Protein AF-S4PLL5-F1 (afdb_monomer)

Solvent-accessible surface area (backbone atoms only — not comparable to full-atom values): 6589 Å² total; per-residue (Å²): 99,47,70,79,83,72,84,85,58,96,89,42,68,56,73,64,43,48,45,61,52,44,47,70,43,43,38,96,94,37,63,71,77,67,52,44,66,48,50,78,47,81,55,96,66,23,39,39,41,35,33,62,49,97,86,69,46,82,46,79,48,77,45,50,43,94,73,62,85,42,70,45,54,26,23,84,38,74,56,97,86,40,85,41,65,36,46,48,86,39,83,86,33,53,73,85,45,96,90,53,71,74,41,80,49,107

Structure (mmCIF, N/CA/C/O backbone):
data_AF-S4PLL5-F1
#
_entry.id   AF-S4PLL5-F1
#
loop_
_atom_site.group_PDB
_atom_site.id
_atom_site.type_symbol
_atom_site.label_atom_id
_atom_site.label_alt_id
_atom_site.label_comp_id
_atom_site.label_asym_id
_atom_site.label_entity_id
_atom_site.label_seq_id
_atom_site.pdbx_PDB_ins_code
_atom_site.Cartn_x
_atom_site.Cartn_y
_atom_site.Cartn_z
_atom_site.occupancy
_atom_site.B_iso_or_equiv
_atom_site.auth_seq_id
_atom_site.auth_comp_id
_atom_site.auth_asym_id
_atom_site.auth_atom_id
_atom_site.pdbx_PDB_model_num
ATOM 1 N N . LEU A 1 1 ? 4.338 -1.793 6.699 1.00 89.12 1 LEU A N 1
ATOM 2 C CA . LEU A 1 1 ? 5.095 -0.530 6.772 1.00 89.12 1 L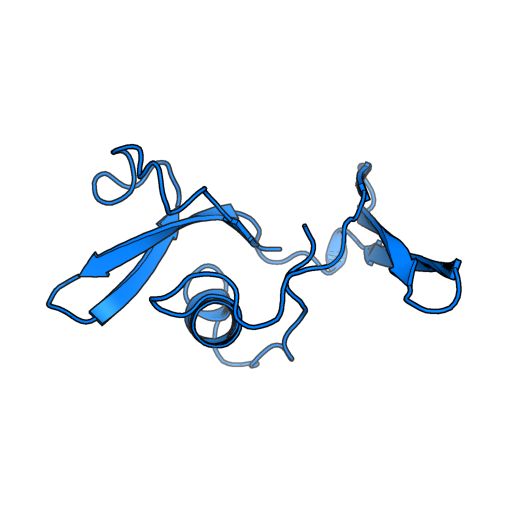EU A CA 1
ATOM 3 C C . LEU A 1 1 ? 4.359 0.552 5.990 1.00 89.12 1 LEU A C 1
ATOM 5 O O . LEU A 1 1 ? 4.305 0.484 4.766 1.00 89.12 1 LEU A O 1
ATOM 9 N N . TYR A 1 2 ? 3.759 1.507 6.686 1.00 92.50 2 TYR A N 1
ATOM 10 C CA . TYR A 1 2 ? 3.153 2.689 6.093 1.00 92.50 2 TYR A CA 1
ATOM 11 C C . TYR A 1 2 ? 4.237 3.720 5.767 1.00 92.50 2 TYR A C 1
ATOM 13 O O . TYR A 1 2 ? 4.938 4.187 6.661 1.00 92.50 2 TYR A O 1
ATOM 21 N N . LEU A 1 3 ? 4.400 4.043 4.483 1.00 92.50 3 LEU A N 1
ATOM 22 C CA . LEU A 1 3 ? 5.433 4.981 4.026 1.00 92.50 3 LEU A CA 1
ATOM 23 C C . LEU A 1 3 ? 4.996 6.443 4.132 1.00 92.50 3 LEU A C 1
ATOM 25 O O . LEU A 1 3 ? 5.841 7.321 4.267 1.00 92.50 3 LEU A O 1
ATOM 29 N N . GLY A 1 4 ? 3.691 6.697 4.066 1.00 91.31 4 GLY A N 1
ATOM 30 C CA . GLY A 1 4 ? 3.128 8.037 4.059 1.00 91.31 4 GLY A CA 1
ATOM 31 C C . GLY A 1 4 ? 1.945 8.157 3.108 1.00 91.31 4 GLY A C 1
ATOM 32 O O . GLY A 1 4 ? 1.518 7.192 2.475 1.00 91.31 4 GLY A O 1
ATOM 33 N N . SER A 1 5 ? 1.442 9.378 3.017 1.00 89.81 5 SER A N 1
ATOM 34 C CA . SER A 1 5 ? 0.327 9.788 2.170 1.00 89.81 5 SER A CA 1
ATOM 35 C C . SER A 1 5 ? 0.700 11.097 1.488 1.00 89.81 5 SER A C 1
ATOM 37 O O . SER A 1 5 ? 1.390 11.923 2.086 1.00 89.81 5 SER A O 1
ATOM 39 N N . ALA A 1 6 ? 0.233 11.296 0.260 1.00 87.38 6 ALA A N 1
ATOM 40 C CA . ALA A 1 6 ? 0.439 12.528 -0.493 1.00 87.38 6 ALA A CA 1
ATOM 41 C C . ALA A 1 6 ? -0.901 13.185 -0.827 1.00 87.38 6 ALA A C 1
ATOM 43 O O . ALA A 1 6 ? -1.943 12.529 -0.848 1.00 87.38 6 ALA A O 1
ATOM 44 N N . VAL A 1 7 ? -0.864 14.489 -1.098 1.00 81.50 7 VAL A N 1
ATOM 45 C CA . VAL A 1 7 ? -2.045 15.229 -1.547 1.00 81.50 7 VAL A CA 1
ATOM 46 C C . VAL A 1 7 ? -2.366 14.816 -2.990 1.00 81.50 7 VAL A C 1
ATOM 48 O O . VAL A 1 7 ? -1.480 14.908 -3.844 1.00 81.50 7 VAL A O 1
ATOM 51 N N . PRO A 1 8 ? -3.602 14.378 -3.294 1.00 70.25 8 PRO A N 1
ATOM 52 C CA . PRO A 1 8 ? -3.992 14.031 -4.656 1.00 70.25 8 PRO A CA 1
ATOM 53 C C . PRO A 1 8 ? -3.848 15.236 -5.592 1.00 70.25 8 PRO A C 1
ATOM 55 O O . PRO A 1 8 ? -4.393 16.308 -5.323 1.00 70.25 8 PRO A O 1
ATOM 58 N N . GLN A 1 9 ? -3.141 15.069 -6.711 1.00 71.50 9 GLN A N 1
ATOM 59 C CA . GLN A 1 9 ? -3.124 16.073 -7.776 1.00 71.50 9 GLN A CA 1
ATOM 60 C C . GLN A 1 9 ? -4.308 15.827 -8.716 1.00 71.50 9 GLN A C 1
ATOM 62 O O . GLN A 1 9 ? -4.389 14.770 -9.333 1.00 71.50 9 GLN A O 1
ATOM 67 N N . GLN A 1 10 ? -5.200 16.815 -8.858 1.00 63.09 10 GLN A N 1
ATOM 68 C CA . GLN A 1 10 ? -6.452 16.709 -9.634 1.00 63.09 10 GLN A CA 1
ATOM 69 C C . GLN A 1 10 ? -6.279 16.317 -11.113 1.00 63.09 10 GLN A C 1
ATOM 71 O O . GLN A 1 10 ? -7.256 15.960 -11.757 1.00 63.09 10 GLN A O 1
ATOM 76 N N . SER A 1 11 ? -5.073 16.414 -11.677 1.00 63.16 11 SER A N 1
ATOM 77 C CA . SER A 1 11 ? -4.816 16.181 -13.103 1.00 63.16 11 SER A CA 1
ATOM 78 C C . SER A 1 11 ? -4.266 14.792 -13.444 1.00 63.16 11 SER A C 1
ATOM 80 O O . SER A 1 11 ? -4.026 14.523 -14.621 1.00 63.16 11 SER A O 1
ATOM 82 N N . LYS A 1 12 ? -4.014 13.923 -12.455 1.00 70.06 12 LYS A N 1
ATOM 83 C CA . LYS A 1 12 ? -3.367 12.620 -12.672 1.00 70.06 12 LYS A CA 1
ATOM 84 C C . LYS A 1 12 ? -4.152 11.496 -11.999 1.00 70.06 12 LYS A C 1
ATOM 86 O O . LYS A 1 12 ? -4.105 11.356 -10.780 1.00 70.06 12 LYS A O 1
ATOM 91 N N . ASP A 1 13 ? -4.761 10.637 -12.811 1.00 75.94 13 ASP A N 1
ATOM 92 C CA . ASP A 1 13 ? -5.508 9.473 -12.333 1.00 75.94 13 ASP A CA 1
ATOM 93 C C . ASP A 1 13 ? -4.679 8.179 -12.368 1.00 75.94 13 ASP A C 1
ATOM 95 O O . ASP A 1 13 ? -3.716 8.015 -13.131 1.00 75.94 13 ASP A O 1
ATOM 99 N N . GLY A 1 14 ? -5.067 7.228 -11.517 1.00 86.06 14 GLY A N 1
ATOM 100 C CA . GLY A 1 14 ? -4.549 5.864 -11.515 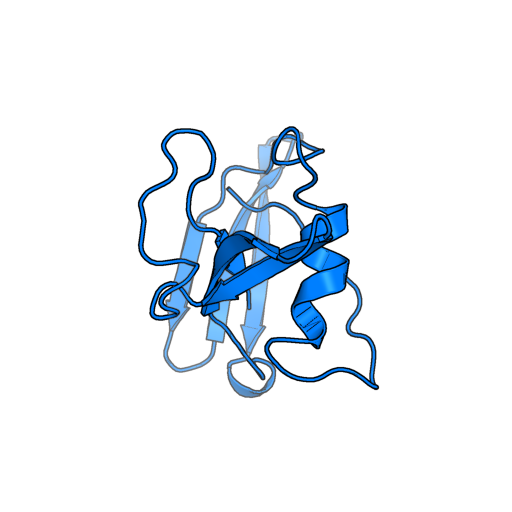1.00 86.06 14 GLY A CA 1
ATOM 101 C C . GLY A 1 14 ? -3.030 5.757 -11.346 1.00 86.06 14 GLY A C 1
ATOM 102 O O . GLY A 1 14 ? -2.427 6.354 -10.452 1.00 86.06 14 GLY A O 1
ATOM 103 N N . LEU A 1 15 ? -2.389 4.987 -12.233 1.00 89.50 15 LEU A N 1
ATOM 104 C CA . LEU A 1 15 ? -0.950 4.714 -12.176 1.00 89.50 15 LEU A CA 1
ATOM 105 C C . LEU A 1 15 ? -0.087 5.979 -12.301 1.00 89.50 15 LEU A C 1
ATOM 107 O O . LEU A 1 15 ? 1.007 6.019 -11.734 1.00 89.50 15 LEU A O 1
ATOM 111 N N . GLN A 1 16 ? -0.546 6.996 -13.040 1.00 89.62 16 GLN A N 1
ATOM 112 C CA . GLN A 1 16 ? 0.186 8.257 -13.184 1.00 89.62 16 GLN A CA 1
ATOM 113 C C . GLN A 1 16 ? 0.143 9.076 -11.893 1.00 89.62 16 GLN A C 1
ATOM 115 O O . GLN A 1 16 ? 1.171 9.636 -11.505 1.00 89.62 16 GLN A O 1
ATOM 120 N N . GLY A 1 17 ? -1.007 9.082 -11.211 1.00 88.94 17 GLY A N 1
ATOM 121 C CA . GLY A 1 17 ? -1.207 9.791 -9.946 1.00 88.94 17 GLY A CA 1
ATOM 122 C C . GLY A 1 17 ? -0.263 9.325 -8.839 1.00 88.94 17 GLY A C 1
ATOM 123 O O . GLY A 1 17 ? 0.219 10.141 -8.059 1.00 88.94 17 GLY A O 1
ATOM 124 N N . ILE A 1 18 ? 0.098 8.037 -8.821 1.00 91.06 18 ILE A N 1
ATOM 125 C CA . ILE A 1 18 ? 0.983 7.481 -7.786 1.00 91.06 18 ILE A CA 1
ATOM 126 C C . ILE A 1 18 ? 2.485 7.647 -8.075 1.00 91.06 18 ILE A C 1
ATOM 128 O O . ILE A 1 18 ? 3.296 7.434 -7.176 1.00 91.06 18 ILE A O 1
ATOM 132 N N . GLN A 1 19 ? 2.898 8.017 -9.298 1.00 92.56 19 GLN A N 1
ATOM 133 C CA . GLN A 1 19 ? 4.328 8.034 -9.664 1.00 92.56 19 GLN A CA 1
ATOM 134 C C . GLN A 1 19 ? 5.145 9.036 -8.847 1.00 92.56 19 GLN A C 1
ATOM 136 O O . GLN A 1 19 ? 6.259 8.729 -8.426 1.00 92.56 19 GLN A O 1
ATOM 141 N N . GLU A 1 20 ? 4.629 10.253 -8.708 1.00 90.81 20 GLU A N 1
ATOM 142 C CA . GLU A 1 20 ? 5.311 11.354 -8.031 1.00 90.81 20 GLU A CA 1
ATOM 143 C C . GLU A 1 20 ? 5.333 11.148 -6.508 1.00 90.81 20 GLU A C 1
ATOM 145 O O . GLU A 1 20 ? 6.443 11.066 -5.977 1.00 90.81 20 GLU A O 1
ATOM 150 N N . PRO A 1 21 ? 4.195 10.867 -5.836 1.00 90.56 21 PRO A N 1
ATOM 151 C CA . PRO A 1 21 ? 4.182 10.486 -4.423 1.00 90.56 21 PRO A CA 1
ATOM 152 C C . PRO A 1 21 ? 5.153 9.354 -4.078 1.00 90.56 21 PRO A C 1
ATOM 154 O O . PRO A 1 21 ? 5.939 9.452 -3.138 1.00 90.56 21 PRO A O 1
ATOM 157 N N . LEU A 1 22 ? 5.156 8.271 -4.862 1.00 91.44 22 LEU A N 1
ATOM 158 C CA . LEU A 1 22 ? 6.037 7.137 -4.586 1.00 91.44 22 LEU A CA 1
ATOM 159 C C . LEU A 1 22 ? 7.512 7.456 -4.835 1.00 91.44 22 LEU A C 1
ATOM 161 O O . LEU A 1 22 ? 8.374 6.856 -4.199 1.00 91.44 22 LEU A O 1
ATOM 165 N N . ARG A 1 23 ? 7.834 8.390 -5.735 1.00 90.38 23 ARG A N 1
ATOM 166 C CA . ARG A 1 23 ? 9.224 8.811 -5.959 1.00 90.38 23 ARG A CA 1
ATOM 167 C C . ARG A 1 23 ? 9.776 9.576 -4.760 1.00 90.38 23 ARG A C 1
ATOM 169 O O . ARG A 1 23 ? 10.949 9.399 -4.438 1.00 90.38 23 ARG A O 1
ATOM 176 N N . GLU A 1 24 ? 8.941 10.385 -4.118 1.00 89.19 24 GLU A N 1
ATOM 177 C CA . GLU A 1 24 ? 9.290 11.142 -2.913 1.00 89.19 24 GLU A CA 1
ATOM 178 C C . GLU A 1 24 ? 9.401 10.233 -1.681 1.00 89.19 24 GLU A C 1
ATOM 180 O O . GLU A 1 24 ? 10.370 10.323 -0.924 1.00 89.19 24 GLU A O 1
ATOM 185 N N . LEU A 1 25 ? 8.447 9.310 -1.515 1.00 89.19 25 LEU A N 1
ATOM 186 C CA . LEU A 1 25 ? 8.387 8.385 -0.376 1.00 89.19 25 LEU A CA 1
ATOM 187 C C . LEU A 1 25 ? 9.360 7.197 -0.493 1.00 89.19 25 LEU A C 1
ATOM 189 O O . LEU A 1 25 ? 9.731 6.589 0.514 1.00 89.19 25 LEU A O 1
ATOM 193 N N . TYR A 1 26 ? 9.755 6.827 -1.715 1.00 88.94 26 TYR A N 1
ATOM 194 C CA . TYR A 1 26 ? 10.597 5.660 -1.993 1.00 88.94 26 TYR A CA 1
ATOM 195 C C . TYR A 1 26 ? 11.682 5.946 -3.056 1.00 88.94 26 TYR A C 1
ATOM 197 O O . TYR A 1 26 ? 11.636 5.424 -4.183 1.00 88.94 26 TYR A O 1
ATOM 205 N N . PRO A 1 27 ? 12.688 6.778 -2.725 1.00 82.94 27 PRO A N 1
ATOM 206 C CA . PRO A 1 27 ? 13.814 7.071 -3.611 1.00 82.94 27 PRO A CA 1
ATOM 207 C C . PRO A 1 27 ? 14.771 5.877 -3.791 1.00 82.94 27 PRO A C 1
ATOM 209 O O . PRO A 1 27 ? 14.539 4.759 -3.336 1.00 82.94 27 PRO A O 1
ATOM 212 N N . GLU A 1 28 ? 15.883 6.081 -4.508 1.00 78.62 28 GLU A N 1
ATOM 213 C CA . GLU A 1 28 ? 16.800 4.995 -4.906 1.00 78.62 28 GLU A CA 1
ATOM 214 C C . GLU A 1 28 ? 17.343 4.129 -3.779 1.00 78.62 28 GLU A C 1
ATOM 216 O O . GLU A 1 28 ? 17.547 2.923 -3.978 1.00 78.62 28 GLU A O 1
ATOM 221 N N . LYS A 1 29 ? 17.579 4.758 -2.627 1.00 74.94 29 LYS A N 1
ATOM 222 C CA . LYS A 1 29 ? 18.111 4.115 -1.428 1.00 74.94 29 LYS A CA 1
ATOM 223 C C . LYS A 1 29 ? 17.046 3.316 -0.661 1.00 74.94 29 LYS A C 1
ATOM 225 O O . LYS A 1 29 ? 17.393 2.659 0.312 1.00 74.94 29 LYS A O 1
ATOM 230 N N . GLY A 1 30 ? 15.793 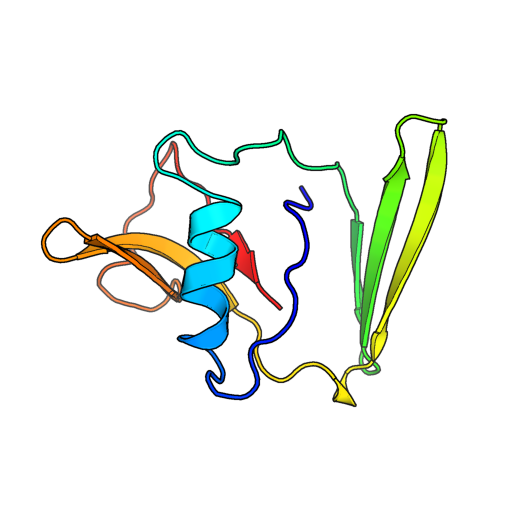3.319 -1.121 1.00 74.25 30 GLY A N 1
ATOM 231 C CA . GLY A 1 30 ? 14.641 2.750 -0.425 1.00 74.25 30 GLY A CA 1
ATOM 232 C C . GLY A 1 30 ? 13.796 3.839 0.233 1.00 74.25 30 GLY A C 1
ATOM 233 O O . GLY A 1 30 ? 13.927 5.012 -0.105 1.00 74.25 30 GLY A O 1
ATOM 234 N N . ALA A 1 31 ? 12.924 3.443 1.161 1.00 73.50 31 ALA A N 1
ATOM 235 C CA . ALA A 1 31 ? 12.045 4.365 1.876 1.00 73.50 31 ALA A CA 1
ATOM 236 C C . ALA A 1 31 ? 12.849 5.436 2.629 1.00 73.50 31 ALA A C 1
ATOM 238 O O . ALA A 1 31 ? 13.790 5.110 3.352 1.00 73.50 31 ALA A O 1
ATOM 239 N N . THR A 1 32 ? 12.468 6.701 2.468 1.00 63.81 32 THR A N 1
ATOM 240 C CA . THR A 1 32 ? 13.208 7.863 2.987 1.00 63.81 32 THR A CA 1
ATOM 241 C C . THR A 1 32 ? 13.106 8.030 4.498 1.00 63.81 32 THR A C 1
ATOM 243 O O . THR A 1 32 ? 14.045 8.529 5.110 1.00 63.81 32 THR A O 1
ATOM 246 N N . THR A 1 33 ? 11.989 7.624 5.100 1.00 62.84 33 THR A N 1
ATOM 247 C CA . THR A 1 33 ? 11.642 7.974 6.486 1.00 62.84 33 THR A CA 1
ATOM 248 C C . THR A 1 33 ? 11.712 6.826 7.483 1.00 62.84 33 THR A C 1
ATOM 250 O O . THR A 1 33 ? 11.594 7.087 8.669 1.00 62.84 33 THR A O 1
ATOM 253 N N . GLY A 1 34 ? 11.943 5.579 7.053 1.00 74.25 34 GLY A N 1
ATOM 254 C CA . GLY A 1 34 ? 11.655 4.427 7.914 1.00 74.25 34 GLY A CA 1
ATOM 255 C C . GLY A 1 34 ? 10.157 4.426 8.216 1.00 74.25 34 GLY A C 1
ATOM 256 O O . GLY A 1 34 ? 9.675 5.168 9.060 1.00 74.25 34 GLY A O 1
ATOM 257 N N . GLY A 1 35 ? 9.373 3.695 7.428 1.00 85.56 35 GLY A N 1
ATOM 258 C CA . GLY A 1 35 ? 7.922 3.794 7.564 1.00 85.56 35 GLY A CA 1
ATOM 259 C C . GLY A 1 35 ? 7.419 3.299 8.927 1.00 85.56 35 GLY A C 1
ATOM 260 O O . GLY A 1 35 ? 8.161 2.745 9.733 1.00 85.56 35 GLY A O 1
ATOM 261 N N . ILE A 1 36 ? 6.131 3.487 9.173 1.00 91.31 36 ILE A N 1
ATOM 262 C CA . ILE A 1 36 ? 5.510 3.122 10.446 1.00 91.31 36 ILE A CA 1
ATOM 263 C C . ILE A 1 36 ? 5.009 1.682 10.351 1.00 91.31 36 ILE A C 1
ATOM 265 O O . ILE A 1 36 ? 4.403 1.294 9.346 1.00 91.31 36 ILE A O 1
ATOM 269 N N . ASP A 1 37 ? 5.243 0.862 11.371 1.00 92.50 37 ASP A N 1
ATOM 270 C CA . ASP A 1 37 ? 4.599 -0.447 11.436 1.00 92.50 37 ASP A CA 1
ATOM 271 C C . ASP A 1 37 ? 3.092 -0.260 11.594 1.00 92.50 37 ASP A C 1
ATOM 273 O O . ASP A 1 37 ? 2.603 0.483 12.444 1.00 92.50 37 ASP A O 1
ATOM 277 N N . SER A 1 38 ? 2.342 -0.846 10.666 1.00 94.62 38 SER A N 1
ATOM 278 C CA . SER A 1 38 ? 0.917 -0.568 10.515 1.00 94.62 38 SER A CA 1
ATOM 279 C C . SER A 1 38 ? 0.172 -1.803 10.052 1.00 94.62 38 SER A C 1
ATOM 281 O O . SER A 1 38 ? 0.690 -2.585 9.247 1.00 94.62 38 SER A O 1
ATOM 283 N N . TRP A 1 39 ? -1.060 -1.923 10.526 1.00 96.06 39 TRP A N 1
ATOM 284 C CA . TRP A 1 39 ? -2.039 -2.902 10.092 1.00 96.06 39 TRP A CA 1
ATOM 285 C C . TRP A 1 39 ? -2.948 -2.274 9.046 1.00 96.06 39 TRP A C 1
ATOM 287 O O . TRP A 1 39 ? -3.384 -1.132 9.189 1.00 96.06 39 TRP A O 1
ATOM 297 N N . LEU A 1 40 ? -3.218 -3.031 7.987 1.00 96.06 40 LEU A N 1
ATOM 298 C CA . LEU A 1 40 ? -4.141 -2.643 6.933 1.00 96.06 40 LEU A CA 1
ATOM 299 C C . LEU A 1 40 ? -5.259 -3.681 6.868 1.00 96.06 40 LEU A C 1
ATOM 301 O O . LEU A 1 40 ? -5.015 -4.829 6.496 1.00 96.06 40 LEU A O 1
ATOM 305 N N . SER A 1 41 ? -6.470 -3.274 7.228 1.00 96.81 41 SER A N 1
ATOM 306 C CA . SER A 1 41 ? -7.671 -4.105 7.157 1.00 96.81 41 SER A CA 1
ATOM 307 C C . SER A 1 41 ? -8.517 -3.678 5.963 1.00 96.81 41 SER A C 1
ATOM 309 O O . SER A 1 41 ? -8.750 -2.489 5.754 1.00 96.81 41 SER A O 1
ATOM 311 N N . VAL A 1 42 ? -8.982 -4.646 5.174 1.00 96.25 42 VAL A N 1
ATOM 312 C CA . VAL A 1 42 ? -9.793 -4.399 3.975 1.00 96.25 42 VAL A CA 1
ATOM 313 C C . VAL A 1 42 ? -11.201 -4.922 4.208 1.00 96.25 42 VAL A C 1
ATOM 315 O O . VAL A 1 42 ? -11.389 -6.092 4.543 1.00 96.25 42 VAL A O 1
ATOM 318 N N . TRP A 1 43 ? -12.186 -4.056 4.002 1.00 95.25 43 TRP A N 1
ATOM 319 C CA . TRP A 1 43 ? -13.607 -4.357 4.116 1.00 95.25 43 TRP A CA 1
ATOM 320 C C . TRP A 1 43 ? -14.331 -3.988 2.822 1.00 95.25 43 TRP A C 1
ATOM 322 O O . TRP A 1 43 ? -13.810 -3.264 1.975 1.00 95.25 43 TRP A O 1
ATOM 332 N N . SER A 1 44 ? -15.570 -4.454 2.671 1.00 96.00 44 SER A N 1
ATOM 333 C CA . SER A 1 44 ? -16.398 -4.117 1.505 1.00 96.00 44 SER A CA 1
ATOM 334 C C . SER A 1 44 ? -16.708 -2.621 1.398 1.00 96.00 44 SER A C 1
ATOM 336 O O . SER A 1 44 ? -16.952 -2.123 0.304 1.00 96.00 44 SER A O 1
ATOM 338 N N . ASN A 1 45 ? -16.691 -1.898 2.520 1.00 96.94 45 ASN A N 1
ATOM 339 C CA . ASN A 1 45 ? -16.978 -0.468 2.590 1.00 96.94 45 ASN A CA 1
ATOM 340 C C . ASN A 1 45 ? -15.725 0.421 2.645 1.00 96.94 45 ASN A C 1
ATOM 342 O O . ASN A 1 45 ? -15.878 1.643 2.653 1.00 96.94 45 ASN A O 1
ATOM 346 N N . GLY A 1 46 ? -14.510 -0.138 2.676 1.00 97.06 46 GLY A N 1
ATOM 347 C CA . GLY A 1 46 ? -13.289 0.665 2.693 1.00 97.06 46 GLY A CA 1
ATOM 348 C C . GLY A 1 46 ? -12.055 -0.039 3.241 1.00 97.06 46 GLY A C 1
ATOM 349 O O . GLY A 1 46 ? -12.017 -1.256 3.412 1.00 97.06 46 GLY A O 1
ATOM 350 N N . ILE A 1 47 ? -11.033 0.767 3.513 1.00 97.06 47 ILE A N 1
ATOM 351 C CA . ILE A 1 47 ? -9.739 0.332 4.032 1.00 97.06 47 ILE A CA 1
ATOM 352 C C . ILE A 1 47 ? -9.482 1.038 5.362 1.00 97.06 47 ILE A C 1
ATOM 354 O O . ILE A 1 47 ? -9.617 2.255 5.464 1.00 97.06 47 ILE A O 1
ATOM 358 N N . LEU A 1 48 ? -9.087 0.276 6.376 1.00 97.62 48 LEU A N 1
ATOM 359 C CA . LEU A 1 48 ? -8.687 0.779 7.682 1.00 97.62 48 LEU A CA 1
ATOM 360 C C . LEU A 1 48 ? -7.171 0.631 7.846 1.00 97.62 48 LEU A C 1
ATOM 362 O O . LEU A 1 48 ? -6.643 -0.478 7.781 1.00 97.62 48 LEU A O 1
ATOM 366 N N . LEU A 1 49 ? -6.485 1.751 8.067 1.00 97.00 49 LEU A N 1
ATOM 367 C CA . LEU A 1 49 ? -5.068 1.808 8.408 1.00 97.00 49 LEU A CA 1
ATOM 368 C C . LEU A 1 49 ? -4.916 2.127 9.895 1.00 97.00 49 LEU A C 1
ATOM 370 O O . LEU A 1 49 ? -5.355 3.182 10.357 1.00 97.00 49 LEU A O 1
ATOM 374 N N . GLU A 1 50 ? -4.237 1.244 10.616 1.00 97.62 50 GLU A N 1
ATOM 375 C CA . GLU A 1 50 ? -3.980 1.388 12.046 1.00 97.62 50 GLU A CA 1
ATOM 376 C C . GLU A 1 50 ? -2.489 1.311 12.339 1.00 97.62 50 GLU A C 1
ATOM 378 O O . GLU A 1 50 ? -1.775 0.478 11.784 1.00 97.62 50 GLU A O 1
ATOM 383 N N . ASN A 1 51 ? -2.011 2.167 13.235 1.00 96.06 51 ASN A N 1
ATOM 384 C CA . ASN A 1 51 ? -0.630 2.150 13.695 1.00 96.06 51 ASN A CA 1
ATOM 385 C C . ASN A 1 51 ? -0.528 2.638 15.142 1.00 96.06 51 ASN A C 1
ATOM 387 O O . ASN A 1 51 ? -1.466 3.221 15.686 1.00 96.06 51 ASN A O 1
ATOM 391 N N . VAL A 1 52 ? 0.629 2.413 15.756 1.00 95.38 52 VAL A N 1
ATOM 392 C CA . VAL A 1 52 ? 1.014 3.088 16.999 1.00 95.38 52 VAL A CA 1
ATOM 393 C C . VAL A 1 52 ? 1.986 4.202 16.626 1.00 95.38 52 VAL A C 1
ATOM 395 O O . VAL A 1 52 ? 2.853 3.991 15.779 1.00 95.38 52 VAL A O 1
ATOM 398 N N . ASP A 1 53 ? 1.778 5.408 17.142 1.00 88.19 53 ASP A N 1
ATOM 399 C CA . ASP A 1 53 ? 2.703 6.524 16.928 1.00 88.19 53 ASP A CA 1
ATOM 400 C C . ASP A 1 53 ? 3.867 6.510 17.934 1.00 88.19 53 ASP A C 1
ATOM 402 O O . ASP A 1 53 ? 3.955 5.647 18.808 1.00 88.19 53 ASP A O 1
ATOM 406 N N . GLU A 1 54 ? 4.773 7.479 17.820 1.00 86.38 54 GLU A N 1
ATOM 407 C CA . GLU A 1 54 ? 5.943 7.602 18.701 1.00 86.38 54 GLU A CA 1
ATOM 408 C C . GLU A 1 54 ? 5.572 7.823 20.179 1.00 86.38 54 GLU A C 1
ATOM 410 O O . GLU A 1 54 ? 6.363 7.507 21.065 1.00 86.38 54 GLU A O 1
ATOM 415 N N . SER A 1 55 ? 4.363 8.326 20.462 1.00 90.56 55 SER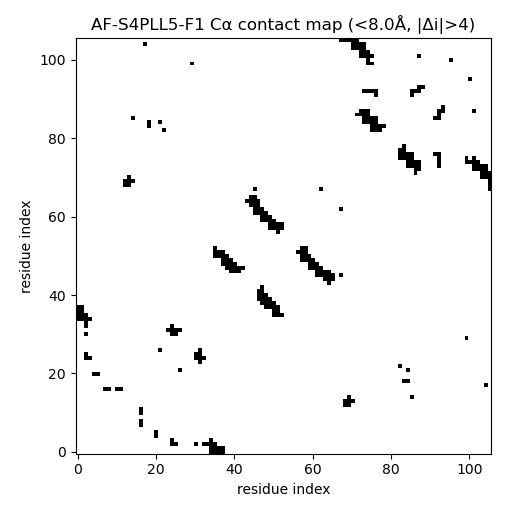 A N 1
ATOM 416 C CA . SER A 1 55 ? 3.855 8.518 21.826 1.00 90.56 55 SER A CA 1
ATOM 417 C C . SER A 1 55 ? 3.244 7.249 22.430 1.00 90.56 55 SER A C 1
ATOM 419 O O . SER A 1 55 ? 2.841 7.252 23.593 1.00 90.56 55 SER A O 1
ATOM 421 N N . GLY A 1 56 ? 3.154 6.161 21.657 1.00 91.44 56 GLY A N 1
ATOM 422 C CA . GLY A 1 56 ? 2.456 4.940 22.057 1.00 91.44 56 GLY A CA 1
ATOM 423 C C . GLY A 1 56 ? 0.939 5.005 21.845 1.00 91.44 56 GLY A C 1
ATOM 424 O O . GLY A 1 56 ? 0.226 4.071 22.222 1.00 91.44 56 GLY A O 1
ATOM 425 N N . SER A 1 57 ? 0.429 6.074 21.231 1.00 94.25 57 SER A N 1
ATOM 426 C CA . SER A 1 57 ? -1.000 6.248 20.987 1.00 94.25 57 SER A CA 1
ATOM 427 C C . SER A 1 57 ? -1.433 5.489 19.737 1.00 94.25 57 SER A C 1
ATOM 429 O O . SER A 1 57 ? -0.730 5.447 18.725 1.00 94.25 57 SER A O 1
ATOM 431 N N . ARG A 1 58 ? -2.621 4.875 19.793 1.00 95.25 58 ARG A N 1
ATOM 432 C CA . ARG A 1 58 ? -3.221 4.218 18.626 1.00 95.25 58 ARG A CA 1
ATOM 433 C C . ARG A 1 58 ? -3.784 5.266 17.677 1.00 95.25 58 ARG A C 1
ATOM 435 O O . ARG A 1 58 ? -4.630 6.067 18.066 1.00 95.25 58 ARG A O 1
ATOM 442 N N . VAL A 1 59 ? -3.367 5.197 16.422 1.00 96.12 59 VAL A N 1
ATOM 443 C CA . VAL A 1 59 ? -3.866 6.033 15.334 1.00 96.12 59 VAL A CA 1
ATOM 444 C C . VAL A 1 59 ? -4.651 5.156 14.370 1.00 96.12 59 VAL A C 1
ATOM 446 O O . VAL A 1 59 ? -4.167 4.110 13.945 1.00 96.12 59 VAL A O 1
ATOM 449 N N . SER A 1 60 ? -5.856 5.599 14.020 1.00 96.62 60 SER A N 1
ATOM 450 C CA . SER A 1 60 ? -6.762 4.909 13.104 1.00 96.62 60 SER A CA 1
ATOM 451 C C . SER A 1 60 ? -7.206 5.865 11.999 1.00 96.62 60 SER A C 1
ATOM 453 O O . SER A 1 60 ? -7.588 7.005 12.270 1.00 96.62 60 SER A O 1
ATOM 455 N N . ARG A 1 61 ? -7.112 5.417 10.744 1.00 95.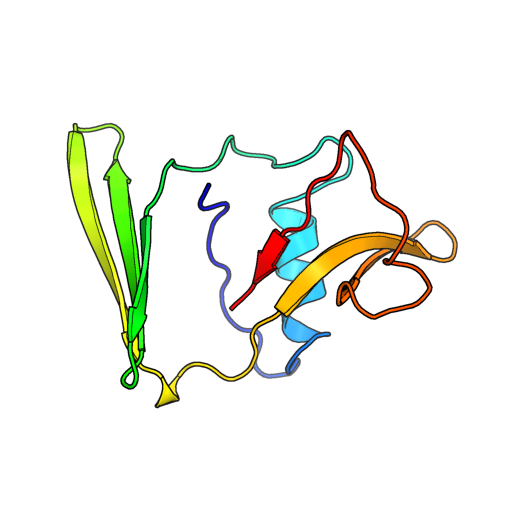56 61 ARG A N 1
ATOM 456 C CA . ARG A 1 61 ? -7.528 6.168 9.552 1.00 95.56 61 ARG A CA 1
ATOM 457 C C . ARG A 1 61 ? -8.372 5.260 8.667 1.00 95.56 61 ARG A C 1
ATOM 459 O O . ARG A 1 61 ? -7.873 4.254 8.166 1.00 95.56 61 ARG A O 1
ATOM 466 N N . PHE A 1 62 ? -9.638 5.617 8.475 1.00 96.62 62 PHE A N 1
ATOM 467 C CA . PHE A 1 62 ? -10.548 4.889 7.596 1.00 96.62 62 PHE A CA 1
ATOM 468 C C . PHE A 1 62 ? -10.722 5.622 6.265 1.00 96.62 62 PHE A C 1
ATOM 470 O O . PHE A 1 62 ? -11.034 6.812 6.242 1.00 96.62 62 PHE A O 1
ATOM 477 N N . PHE A 1 63 ? -10.559 4.889 5.169 1.00 95.50 63 PHE A N 1
ATOM 478 C CA . PHE A 1 63 ? -10.719 5.364 3.801 1.00 95.50 63 PHE A CA 1
ATOM 479 C C . PHE A 1 63 ? -11.942 4.673 3.182 1.00 95.50 63 PHE A C 1
ATOM 481 O O . PHE A 1 63 ? -11.881 3.468 2.917 1.00 95.50 63 PHE A O 1
ATOM 488 N N . PRO A 1 64 ? -13.064 5.388 2.966 1.00 96.81 64 PRO A N 1
ATOM 489 C CA . PRO A 1 64 ? -14.256 4.814 2.347 1.00 96.81 64 PR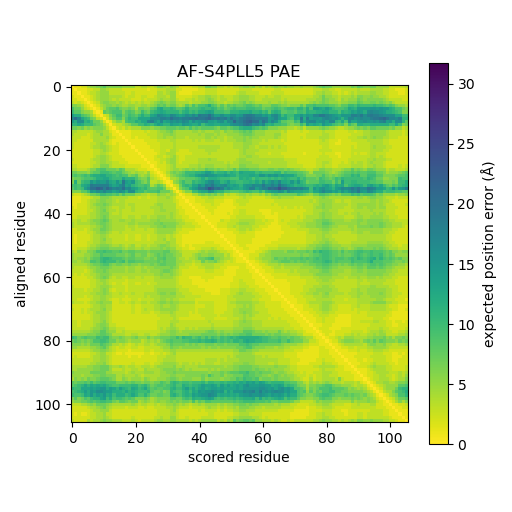O A CA 1
ATOM 490 C C . PRO A 1 64 ? -13.952 4.251 0.957 1.00 96.81 64 PRO A C 1
ATOM 492 O O . PRO A 1 64 ? -13.223 4.873 0.183 1.00 96.81 64 PRO A O 1
ATOM 495 N N . ILE A 1 65 ? -14.565 3.122 0.593 1.00 95.94 65 ILE A N 1
ATOM 496 C CA . ILE A 1 65 ? -14.344 2.485 -0.717 1.00 95.94 65 ILE A CA 1
ATOM 497 C C . ILE A 1 65 ? -14.703 3.414 -1.882 1.00 95.94 65 ILE A C 1
ATOM 499 O O . ILE A 1 65 ? -14.043 3.394 -2.912 1.00 95.94 65 ILE A O 1
ATOM 503 N N . SER A 1 66 ? -15.687 4.300 -1.695 1.00 95.06 66 SER A N 1
ATOM 504 C CA . SER A 1 66 ? -16.081 5.308 -2.685 1.00 95.06 66 SER A CA 1
ATOM 505 C C . SER A 1 66 ? -15.001 6.356 -2.967 1.00 95.06 66 SER A C 1
ATOM 507 O O . SER A 1 66 ? -15.101 7.072 -3.955 1.00 95.06 66 SER A O 1
ATOM 509 N N . SER A 1 67 ? -13.994 6.479 -2.097 1.00 90.88 67 SER A N 1
ATOM 510 C CA . SER A 1 67 ? -12.846 7.374 -2.287 1.00 90.88 67 SER A CA 1
ATOM 511 C C . SER A 1 67 ? -11.647 6.681 -2.945 1.00 90.88 67 SER A C 1
ATOM 513 O O . SER A 1 67 ? -10.706 7.356 -3.368 1.00 90.88 67 SER A O 1
ATOM 515 N N . LEU A 1 68 ? -11.681 5.348 -3.065 1.00 90.62 68 LEU A N 1
ATOM 516 C CA . LEU A 1 68 ? -10.606 4.555 -3.648 1.00 90.62 68 LEU A CA 1
ATOM 517 C C . LEU A 1 68 ? -10.732 4.531 -5.174 1.00 90.62 68 LEU A C 1
ATOM 519 O O . LEU A 1 68 ? -11.515 3.771 -5.738 1.00 90.62 68 LEU A O 1
ATOM 523 N N . HIS A 1 69 ? -9.932 5.354 -5.845 1.00 88.31 69 HIS A N 1
ATOM 524 C CA . HIS A 1 69 ? -9.942 5.447 -7.308 1.00 88.31 69 HIS A CA 1
ATOM 525 C C . HIS A 1 69 ? -9.018 4.419 -7.963 1.00 88.31 69 HIS A C 1
ATOM 527 O O . HIS A 1 69 ? -9.262 3.969 -9.081 1.00 88.31 69 HIS A O 1
ATOM 533 N N . TYR A 1 70 ? -7.936 4.054 -7.278 1.00 90.81 70 TYR A N 1
ATOM 534 C CA . TYR A 1 70 ? -6.932 3.144 -7.799 1.00 90.81 70 TYR A CA 1
ATOM 535 C C . TYR A 1 70 ? -6.125 2.545 -6.660 1.00 90.81 70 TYR A C 1
ATOM 537 O O . TYR A 1 70 ? -5.655 3.274 -5.797 1.00 90.81 70 TYR A O 1
ATOM 545 N N . CYS A 1 71 ? -5.888 1.237 -6.704 1.00 92.75 71 CYS A N 1
ATOM 546 C CA . CYS A 1 71 ? -4.866 0.609 -5.885 1.00 92.75 71 CYS A CA 1
ATOM 547 C C . CYS A 1 71 ? -4.075 -0.414 -6.693 1.00 92.75 71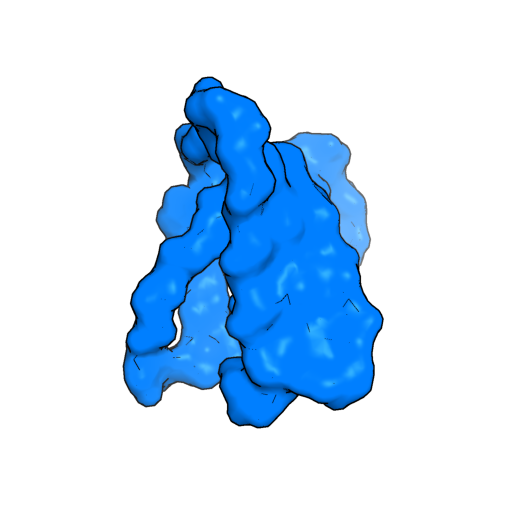 CYS A C 1
ATOM 549 O O . CYS A 1 71 ? -4.588 -1.035 -7.624 1.00 92.75 71 CYS A O 1
ATOM 551 N N . ALA A 1 72 ? -2.803 -0.582 -6.350 1.00 94.00 72 ALA A N 1
ATOM 552 C CA . ALA A 1 72 ? -1.951 -1.568 -6.990 1.00 94.00 72 ALA A CA 1
ATOM 553 C C . ALA A 1 72 ? -0.785 -1.976 -6.096 1.00 94.00 72 ALA A C 1
ATOM 555 O O . ALA A 1 72 ? -0.204 -1.167 -5.370 1.00 94.00 72 ALA A O 1
ATOM 556 N N . ALA A 1 73 ? -0.384 -3.238 -6.241 1.00 94.44 73 ALA A N 1
ATOM 557 C CA . ALA A 1 73 ? 0.962 -3.652 -5.895 1.00 94.44 73 ALA A CA 1
ATOM 558 C C . ALA A 1 73 ? 1.898 -3.244 -7.040 1.00 94.44 73 ALA A C 1
ATOM 560 O O . ALA A 1 73 ? 1.706 -3.657 -8.186 1.00 94.44 73 ALA A O 1
ATOM 561 N N . VAL A 1 74 ? 2.909 -2.434 -6.738 1.00 94.38 74 VAL A N 1
ATOM 562 C CA . VAL A 1 74 ? 3.854 -1.894 -7.717 1.00 94.38 74 VAL A CA 1
ATOM 563 C C . VAL A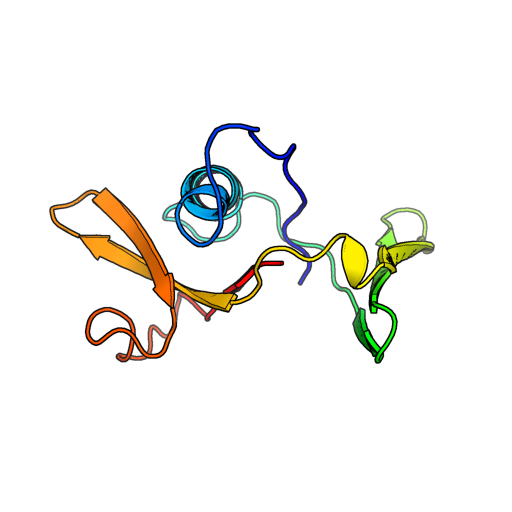 1 74 ? 5.297 -2.192 -7.338 1.00 94.38 74 VAL A C 1
ATOM 565 O O . VAL A 1 74 ? 5.637 -2.404 -6.176 1.00 94.38 74 VAL A O 1
ATOM 568 N N . ARG A 1 75 ? 6.182 -2.182 -8.331 1.00 92.75 75 ARG A N 1
ATOM 569 C CA . ARG A 1 75 ? 7.630 -2.295 -8.155 1.00 92.75 75 ARG A CA 1
ATOM 570 C C . ARG A 1 75 ? 8.320 -1.092 -8.774 1.00 92.75 75 ARG A C 1
ATOM 572 O O . ARG A 1 75 ? 7.958 -0.659 -9.867 1.00 92.75 75 ARG A O 1
ATOM 579 N N . ARG A 1 76 ? 9.348 -0.582 -8.092 1.00 90.88 76 ARG A N 1
ATOM 580 C CA . ARG A 1 76 ? 10.250 0.425 -8.659 1.00 90.88 76 ARG A CA 1
ATOM 581 C C . ARG A 1 76 ? 11.155 -0.230 -9.699 1.00 90.88 76 ARG A C 1
ATOM 583 O O . ARG A 1 76 ? 11.976 -1.081 -9.358 1.00 90.88 76 ARG A O 1
ATOM 590 N N . VAL A 1 77 ? 11.057 0.230 -10.935 1.00 89.69 77 VAL A N 1
ATOM 591 C CA . VAL A 1 77 ? 11.906 -0.161 -12.061 1.00 89.69 77 VAL A CA 1
ATOM 592 C C . VAL A 1 77 ? 12.644 1.065 -12.606 1.00 89.69 77 VAL A C 1
ATOM 594 O O . VAL A 1 77 ? 12.251 2.205 -12.348 1.00 89.69 77 VAL A O 1
ATOM 597 N N . SER A 1 78 ? 13.730 0.834 -13.341 1.00 88.38 78 SER A N 1
ATOM 598 C CA . SER A 1 78 ? 14.415 1.878 -14.106 1.00 88.38 78 SER A CA 1
ATOM 599 C C . SER A 1 78 ? 14.063 1.698 -15.579 1.00 88.38 78 SER A C 1
ATOM 601 O O . SER A 1 78 ? 14.358 0.646 -16.143 1.00 88.38 78 SER A O 1
ATOM 603 N N . VAL A 1 79 ? 13.405 2.690 -16.177 1.00 86.94 79 VAL A N 1
ATOM 604 C CA . VAL A 1 79 ? 13.074 2.724 -17.609 1.00 86.94 79 VAL A CA 1
ATOM 605 C C . VAL A 1 79 ? 13.825 3.904 -18.201 1.00 86.94 79 VAL A C 1
ATOM 607 O O . VAL A 1 79 ? 13.611 5.030 -17.762 1.00 86.94 79 VAL A O 1
ATOM 610 N N . GLU A 1 80 ? 14.742 3.643 -19.136 1.00 87.38 80 GLU A N 1
ATOM 611 C CA . GLU A 1 80 ? 15.571 4.685 -19.776 1.00 87.38 80 GLU A CA 1
ATOM 612 C C . GLU A 1 80 ? 16.333 5.566 -18.762 1.00 87.38 80 GLU A C 1
ATOM 614 O O . GLU A 1 80 ? 16.518 6.763 -18.951 1.00 87.38 80 GLU A O 1
ATOM 619 N N . GLY A 1 81 ? 16.751 4.978 -17.635 1.00 83.25 81 GLY A N 1
ATOM 620 C CA . GLY A 1 81 ? 17.447 5.694 -16.559 1.00 83.25 81 GLY A CA 1
ATOM 621 C C . GLY A 1 81 ? 16.533 6.481 -15.611 1.00 83.25 81 GLY A C 1
ATOM 622 O O . GLY A 1 81 ? 17.015 7.006 -14.610 1.00 83.25 81 GLY A O 1
ATOM 623 N N . ALA A 1 82 ? 15.221 6.525 -15.861 1.00 86.56 82 ALA A N 1
ATOM 624 C CA . ALA A 1 82 ? 14.251 7.193 -15.001 1.00 86.56 82 ALA A CA 1
ATOM 625 C C . ALA A 1 82 ? 13.486 6.200 -14.101 1.00 86.56 82 ALA A C 1
ATOM 627 O O . ALA A 1 82 ? 13.046 5.139 -14.562 1.00 86.56 82 ALA A O 1
ATOM 628 N N . PRO A 1 83 ? 13.246 6.535 -12.816 1.00 88.75 83 PRO A N 1
ATOM 629 C CA . PRO A 1 83 ? 12.409 5.717 -11.949 1.00 88.75 83 PRO A CA 1
ATOM 630 C C . PRO A 1 83 ? 10.948 5.713 -12.391 1.00 88.75 83 PRO A C 1
ATOM 632 O O . PRO A 1 83 ? 10.308 6.767 -12.516 1.00 88.75 83 PRO A O 1
ATOM 635 N N . ARG A 1 84 ? 10.403 4.506 -12.524 1.00 92.12 84 ARG A N 1
ATOM 636 C CA . ARG A 1 84 ? 8.978 4.244 -12.728 1.00 92.12 84 ARG A CA 1
ATOM 637 C C . ARG A 1 84 ? 8.487 3.228 -11.709 1.00 92.12 84 ARG A C 1
ATOM 639 O O . ARG A 1 84 ? 9.223 2.322 -11.324 1.00 92.12 84 ARG A O 1
ATOM 646 N N . PHE A 1 85 ? 7.238 3.367 -11.295 1.00 93.44 85 PHE A N 1
ATOM 647 C CA . PHE A 1 85 ? 6.542 2.364 -10.500 1.00 93.44 85 PHE A CA 1
ATOM 648 C C . PHE A 1 85 ? 5.554 1.659 -11.409 1.00 93.44 85 PHE A C 1
ATOM 650 O O . PHE A 1 85 ? 4.693 2.315 -11.988 1.00 93.44 85 PHE A O 1
ATOM 657 N N . LEU A 1 86 ? 5.711 0.351 -11.573 1.00 94.12 86 LEU A N 1
ATOM 658 C CA . LEU A 1 86 ? 4.869 -0.444 -12.460 1.00 94.12 86 LEU A CA 1
ATOM 659 C C . LEU A 1 86 ? 4.153 -1.547 -11.676 1.00 94.12 86 LEU A C 1
ATOM 661 O O . LEU A 1 86 ? 4.762 -2.107 -10.760 1.00 94.12 86 LEU A O 1
ATOM 665 N N . PRO A 1 87 ? 2.902 -1.878 -12.036 1.00 94.56 87 PRO A N 1
ATOM 666 C CA . PRO A 1 87 ? 2.188 -3.036 -11.507 1.00 94.56 87 PRO A CA 1
ATOM 667 C C . PRO A 1 87 ? 2.987 -4.341 -11.635 1.00 94.56 87 PRO A C 1
ATOM 669 O O . PRO A 1 87 ? 3.752 -4.507 -12.585 1.00 94.56 87 PRO A O 1
ATOM 672 N N . LEU A 1 88 ? 2.830 -5.271 -10.686 1.00 93.06 88 LEU A N 1
ATOM 673 C CA . LEU A 1 88 ? 3.630 -6.512 -10.646 1.00 93.06 88 LEU A CA 1
ATOM 674 C C . LEU A 1 88 ? 3.387 -7.472 -11.822 1.00 93.06 88 LEU A C 1
ATOM 676 O O . LEU A 1 88 ? 4.224 -8.333 -12.095 1.00 93.06 88 LEU A O 1
ATOM 680 N N . ASP A 1 89 ? 2.258 -7.340 -12.510 1.00 90.69 89 ASP A N 1
ATOM 681 C CA . ASP A 1 89 ? 1.924 -8.086 -13.722 1.00 90.69 89 ASP A CA 1
ATOM 682 C C . ASP A 1 89 ? 2.650 -7.554 -14.972 1.00 90.69 89 ASP A C 1
ATOM 684 O O . ASP A 1 89 ? 2.785 -8.294 -15.952 1.00 90.69 89 ASP A O 1
ATOM 688 N N . SER A 1 90 ? 3.203 -6.334 -14.918 1.00 91.44 90 SER A N 1
ATOM 689 C CA . SER A 1 90 ? 4.020 -5.757 -15.987 1.00 91.44 90 SER A CA 1
ATOM 690 C C . SER A 1 90 ? 5.265 -6.611 -16.265 1.00 91.44 90 SER A C 1
ATOM 692 O O . SER A 1 90 ? 5.978 -6.984 -15.327 1.00 91.44 90 SER A O 1
ATOM 694 N N . PRO A 1 91 ? 5.620 -6.870 -17.540 1.00 89.31 91 PRO A N 1
ATOM 695 C CA . PRO A 1 91 ? 6.805 -7.661 -17.885 1.00 89.31 91 PRO A CA 1
ATOM 696 C C . PRO A 1 91 ? 8.100 -7.072 -17.308 1.00 89.31 91 PRO A C 1
ATOM 698 O O . PRO A 1 91 ? 8.987 -7.816 -16.896 1.00 89.31 91 PRO A O 1
ATOM 701 N N . PHE A 1 92 ? 8.176 -5.745 -17.189 1.00 87.75 92 PHE A N 1
ATOM 702 C CA . PHE A 1 92 ? 9.326 -5.033 -16.626 1.00 87.75 92 PHE A CA 1
ATOM 703 C C . PHE A 1 92 ? 9.410 -5.124 -15.094 1.00 87.75 92 PHE A C 1
ATOM 705 O O . PHE A 1 92 ? 10.454 -4.827 -14.518 1.00 87.75 92 PHE A O 1
ATOM 712 N N . ALA A 1 93 ? 8.327 -5.536 -14.429 1.00 87.56 93 ALA A N 1
ATOM 713 C CA . ALA A 1 93 ? 8.200 -5.587 -12.976 1.00 87.56 93 ALA A CA 1
ATOM 714 C C . ALA A 1 93 ? 8.016 -7.006 -12.424 1.00 87.56 93 ALA A C 1
ATOM 716 O O . ALA A 1 93 ? 7.827 -7.150 -11.221 1.00 87.56 93 ALA A O 1
ATOM 717 N N . ARG A 1 94 ? 8.096 -8.054 -13.256 1.00 81.25 94 ARG A N 1
ATOM 718 C CA . ARG A 1 94 ? 7.938 -9.451 -12.813 1.00 81.25 94 ARG A CA 1
ATOM 719 C C . ARG A 1 94 ? 9.132 -9.964 -12.012 1.00 81.25 94 ARG A C 1
ATOM 721 O O . ARG A 1 94 ? 8.942 -10.631 -10.996 1.00 81.25 94 ARG A O 1
ATOM 728 N N . ALA A 1 95 ? 10.354 -9.617 -12.420 1.00 80.12 95 ALA A N 1
ATOM 729 C CA . ALA A 1 95 ? 11.581 -10.129 -11.809 1.00 80.12 95 ALA A CA 1
ATOM 730 C C . ALA A 1 95 ? 11.719 -9.679 -10.337 1.00 80.12 95 ALA A C 1
ATOM 732 O O . ALA A 1 95 ? 11.703 -8.468 -10.080 1.00 80.12 95 ALA A O 1
ATOM 733 N N . PRO A 1 96 ? 11.835 -10.609 -9.366 1.00 74.44 96 PRO A N 1
ATOM 734 C CA . PRO A 1 96 ? 12.009 -10.269 -7.957 1.00 74.44 96 PRO A CA 1
ATOM 735 C C . PRO A 1 96 ? 13.256 -9.407 -7.742 1.00 74.44 96 PRO A C 1
ATOM 737 O O . PRO A 1 96 ? 14.319 -9.697 -8.284 1.00 74.44 96 PRO A O 1
ATOM 740 N N . ALA A 1 97 ? 13.141 -8.368 -6.916 1.00 73.38 97 ALA A N 1
ATOM 741 C CA . ALA A 1 97 ? 14.262 -7.521 -6.529 1.00 73.38 97 ALA A CA 1
ATOM 742 C C . ALA A 1 97 ? 14.507 -7.677 -5.016 1.00 73.38 97 ALA A C 1
ATOM 744 O O . ALA A 1 97 ? 13.765 -7.094 -4.226 1.00 73.38 97 ALA A O 1
ATOM 745 N N . PRO A 1 98 ? 15.539 -8.429 -4.580 1.00 71.00 98 PRO A N 1
ATOM 746 C CA . PRO A 1 98 ? 15.730 -8.781 -3.166 1.00 71.00 98 PRO A CA 1
ATOM 747 C C . PRO A 1 98 ? 15.837 -7.576 -2.223 1.00 71.00 98 PRO A C 1
ATOM 749 O O . PRO A 1 98 ? 15.457 -7.651 -1.063 1.00 71.00 98 PRO A O 1
ATOM 752 N N . ARG A 1 99 ? 16.343 -6.445 -2.728 1.00 75.38 99 ARG A N 1
ATOM 753 C CA . ARG A 1 99 ? 16.546 -5.205 -1.960 1.00 75.38 99 ARG A CA 1
ATOM 754 C C . ARG A 1 99 ? 15.433 -4.172 -2.170 1.00 75.38 99 ARG A C 1
ATOM 756 O O . ARG A 1 99 ? 15.544 -3.058 -1.671 1.00 75.38 99 ARG A O 1
ATOM 763 N N . ARG A 1 100 ? 14.408 -4.501 -2.965 1.00 80.06 100 ARG A N 1
ATOM 764 C CA . ARG A 1 100 ? 13.311 -3.600 -3.352 1.00 80.06 100 ARG A CA 1
ATOM 765 C C . ARG A 1 100 ? 11.992 -4.379 -3.367 1.00 80.06 100 ARG A C 1
ATOM 767 O O . ARG A 1 100 ? 11.576 -4.844 -4.433 1.00 80.06 100 ARG A O 1
ATOM 774 N N . PRO A 1 101 ? 11.360 -4.568 -2.195 1.00 87.38 101 PRO A N 1
ATOM 775 C CA . PRO A 1 101 ? 10.082 -5.259 -2.115 1.00 87.38 101 PRO A CA 1
ATOM 776 C C . PRO A 1 101 ? 9.001 -4.527 -2.927 1.00 87.38 101 PRO A C 1
ATOM 778 O O . PRO A 1 101 ? 9.137 -3.333 -3.215 1.00 87.38 101 PRO A O 1
ATOM 781 N N . PRO A 1 102 ? 7.924 -5.230 -3.317 1.00 91.38 102 PRO A N 1
ATOM 782 C CA . PRO A 1 102 ? 6.751 -4.575 -3.875 1.00 91.38 102 PRO A CA 1
ATOM 783 C C . PRO A 1 102 ? 6.139 -3.600 -2.858 1.00 91.38 102 PRO A C 1
ATOM 785 O O . PRO A 1 102 ? 6.178 -3.838 -1.651 1.00 91.38 102 PRO A O 1
ATOM 788 N N . LEU A 1 103 ? 5.565 -2.514 -3.364 1.00 92.94 103 LEU A N 1
ATOM 789 C CA . LEU A 1 103 ? 4.866 -1.494 -2.591 1.00 92.94 103 LEU A CA 1
ATOM 790 C C . LEU A 1 103 ? 3.375 -1.583 -2.883 1.00 92.94 103 LEU A C 1
ATOM 792 O O . LEU A 1 103 ? 2.987 -1.783 -4.030 1.00 92.94 103 LEU A O 1
ATOM 796 N N . PHE A 1 104 ? 2.547 -1.403 -1.864 1.00 94.31 104 PHE A N 1
ATOM 797 C CA . PHE A 1 104 ? 1.114 -1.208 -2.041 1.00 94.31 104 PHE A CA 1
ATOM 798 C C . PHE A 1 104 ? 0.816 0.295 -2.081 1.00 94.31 104 PHE A C 1
ATOM 800 O O . PHE A 1 104 ? 1.267 1.025 -1.199 1.00 94.31 104 PHE A O 1
ATOM 807 N N . ALA A 1 105 ? 0.084 0.744 -3.100 1.00 93.44 105 ALA A N 1
ATOM 808 C CA . ALA A 1 105 ? -0.433 2.105 -3.224 1.00 93.44 105 ALA A CA 1
ATOM 809 C C . ALA A 1 105 ? -1.954 2.049 -3.390 1.00 93.44 105 ALA A C 1
ATOM 811 O O . ALA A 1 105 ? -2.443 1.159 -4.090 1.00 93.44 105 ALA A O 1
ATOM 812 N N . ALA A 1 106 ? -2.667 2.970 -2.745 1.00 89.88 106 ALA A N 1
ATOM 813 C CA . ALA A 1 106 ? -4.122 3.092 -2.715 1.00 89.88 106 ALA A CA 1
ATOM 814 C C . ALA A 1 106 ? -4.517 4.555 -2.482 1.00 89.88 106 ALA A C 1
ATOM 816 O O . ALA A 1 106 ? -3.675 5.280 -1.898 1.00 89.88 106 ALA A O 1
#

Foldseek 3Di:
DAQDDDDFDPPDAEQRRVWVVCCQQQPPQGGDPPGFDWDWDDDPQFIWIWGQDPVR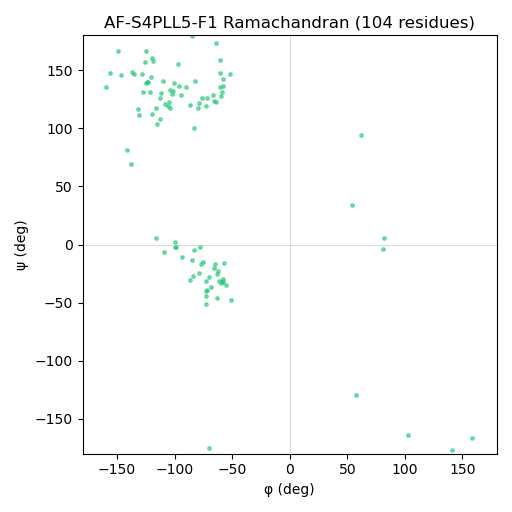DIDIDTDGPVNDRYKAFWWWAQDPNDTGTHGCPDPRNVDDDPSTGTDIDD

Sequence (106 aa):
LYLGSAVPQQSKDGLQGIQEPLRELYPEKGATTGGIDSWLSVWSNGILLENVDESGSRVSRFFPISSLHYCAAVRRVSVEGAPRFLPLDSPFARAPAPRRPPLFAA

Organism: NCBI:txid116150

pLDDT: mean 88.21, std 8.58, range [62.84, 97.62]

Radius of gyration: 14.55 Å; Cα contacts (8 Å, |Δi|>4): 159; chains: 1; bounding box: 35×27×42 Å

Mean predicted aligned error: 4.97 Å

Secondary structure (DSSP, 8-state):
-B----PPPTT--HHHHTHHHHHHHS-TTS-SS-PBPEEEEEETTEEEEEEE-TTS-EEEEEEEGGG----EEEEEEEETTEEEEEETTSGGG-S--TTS--EEE-

Nearest PDB structures (foldseek):
  3vuo-assembly1_A  TM=6.679E-01  e=1.348E+00  Clostridium botulinum
  2v5i-assembly1_A  TM=7.081E-01  e=2.828E+00  Bacteriophage sp.
  5chi-assembly3_C  TM=4.933E-01  e=1.599E+00  Pyrococcus furiosus DSM 3638
  5tpb-assembly2_B  TM=5.999E-01  e=9.914E+00  Clostridium botulinum